Protein AF-A0AA88R1N1-F1 (afdb_monomer)

Nearest PDB structures (foldseek):
  8i03-assembly1_H  TM=3.613E-01  e=2.216E+00  Schizosaccharomyces pombe
  6vjf-assembly2_C  TM=3.158E-01  e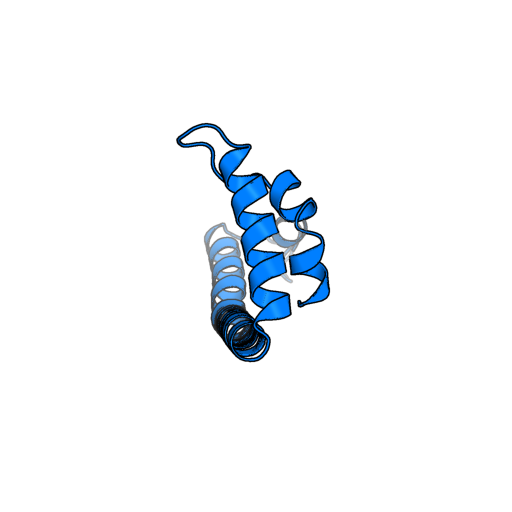=5.637E+00  Thermochaetoides thermophila DSM 1495
  6def-assembly3_C  TM=3.763E-01  e=8.714E+00  Thermochaetoides thermophila DSM 1495
  2x0l-assembly1_A  TM=2.684E-01  e=5.637E+00  Homo sapiens

Mean predicted aligned error: 12.11 Å

Radius of gyration: 19.13 Å; Cα contacts (8 Å, |Δi|>4): 27; chains: 1; bounding box: 47×30×38 Å

Organism: NCBI:txid112253

Secondary structure (DSSP, 8-state):
--STTT---TT-PPPPHHHHHHHHHHHHHHHHHHHHHHHHHHHHHHHH-HHHHHHHHHHHHHHHHTSPTTPPPPHHHHHH-HHHHHH-

Solvent-accessible surface area (backbone atoms only — not comparable to full-atom values): 5318 Å² total; per-residue (Å²): 133,66,64,78,78,66,54,56,47,100,81,72,41,79,66,51,67,68,58,53,52,50,52,54,47,51,53,50,59,66,42,45,63,56,51,53,48,51,53,50,49,51,55,50,53,36,72,77,33,61,76,58,34,52,52,37,50,49,52,52,48,54,55,57,68,74,44,60,95,90,59,74,90,47,74,72,54,63,72,64,41,62,62,54,62,73,75,102

InterPro domains:
  IPR036396 Cytochrome P450 superfamily [G3DSA:1.10.630.10] (1-88)
  IPR036396 Cytochrome P450 superfamily [SSF48264] (4-87)

Sequence (88 aa):
MSQVLLTTDENRRVLNELNVARHLFGVVDGSYSSIASALTFIIKYLSELPHVYDEVLREQTEIANSKEQHEMLAWEDIRKMKYFWNVS

Structure (mmCIF, N/CA/C/O backbone):
data_AF-A0AA88R1N1-F1
#
_entry.id   AF-A0AA88R1N1-F1
#
loop_
_atom_site.group_PDB
_atom_site.id
_atom_site.type_symbol
_atom_site.label_atom_id
_atom_site.label_alt_id
_atom_site.label_comp_id
_atom_site.label_asym_id
_atom_site.label_entity_id
_atom_site.label_seq_id
_atom_site.pdbx_PDB_ins_code
_atom_site.Cartn_x
_atom_site.Cartn_y
_atom_site.Cartn_z
_atom_site.occupancy
_atom_site.B_iso_or_equiv
_atom_site.auth_seq_id
_atom_site.auth_comp_id
_atom_site.auth_asym_id
_atom_site.auth_atom_id
_atom_site.pdbx_PDB_model_num
ATOM 1 N N . MET A 1 1 ? 16.982 1.937 -6.145 1.00 43.41 1 MET A N 1
ATOM 2 C CA . MET A 1 1 ? 17.092 2.956 -7.216 1.00 43.41 1 MET A CA 1
ATOM 3 C C . MET A 1 1 ? 18.527 3.239 -7.688 1.00 43.41 1 MET A C 1
ATOM 5 O O . MET A 1 1 ? 18.675 3.978 -8.646 1.00 43.41 1 MET A O 1
ATOM 9 N N . SER A 1 2 ? 19.581 2.627 -7.123 1.00 49.88 2 SER A N 1
ATOM 10 C CA . SER A 1 2 ? 20.961 2.804 -7.622 1.00 49.88 2 SER A CA 1
ATOM 11 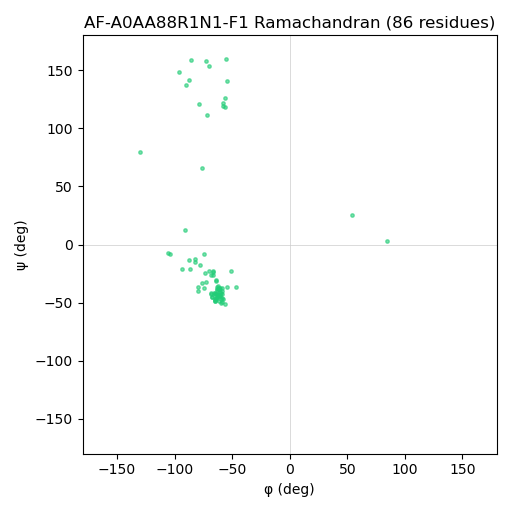C C . SER A 1 2 ? 21.422 1.749 -8.640 1.00 49.88 2 SER A C 1
ATOM 13 O O . SER A 1 2 ? 22.339 2.015 -9.405 1.00 49.88 2 SER A O 1
ATOM 15 N N . GLN A 1 3 ? 20.798 0.564 -8.696 1.00 56.53 3 GLN A N 1
ATOM 16 C CA . GLN A 1 3 ? 21.287 -0.527 -9.555 1.00 56.53 3 GLN A CA 1
ATOM 17 C C . GLN A 1 3 ? 21.042 -0.307 -11.056 1.00 56.53 3 GLN A C 1
ATOM 19 O O . GLN A 1 3 ? 21.893 -0.671 -11.858 1.00 56.53 3 GLN A O 1
ATOM 24 N N . VAL A 1 4 ? 19.948 0.362 -11.437 1.00 59.34 4 VAL A N 1
ATOM 25 C CA . VAL A 1 4 ? 19.628 0.673 -12.849 1.00 59.34 4 VAL A CA 1
ATOM 26 C C . VAL A 1 4 ? 20.610 1.687 -13.458 1.00 59.34 4 VAL A C 1
ATOM 28 O O . VAL A 1 4 ? 20.851 1.679 -14.660 1.00 59.34 4 VAL A O 1
ATOM 31 N N . LEU A 1 5 ? 21.224 2.538 -12.628 1.00 52.44 5 LEU A N 1
ATOM 32 C CA . LEU A 1 5 ? 22.246 3.503 -13.056 1.00 52.44 5 LEU A CA 1
ATOM 33 C C . LEU A 1 5 ? 23.625 2.862 -13.274 1.00 52.44 5 LEU A C 1
ATOM 35 O O . LEU A 1 5 ? 24.482 3.467 -13.911 1.00 52.44 5 LEU A O 1
ATOM 39 N N . LEU A 1 6 ? 23.851 1.658 -12.738 1.00 56.34 6 LEU A N 1
ATOM 40 C CA . LEU A 1 6 ? 25.146 0.970 -12.759 1.00 56.34 6 LEU A CA 1
ATOM 41 C C . LEU A 1 6 ? 25.196 -0.197 -13.754 1.00 56.34 6 LEU A C 1
ATOM 43 O O . LEU A 1 6 ? 26.267 -0.760 -13.983 1.00 56.34 6 LEU A O 1
ATOM 47 N N . THR A 1 7 ? 24.070 -0.566 -14.366 1.00 55.19 7 THR A N 1
ATOM 48 C CA . THR A 1 7 ? 24.042 -1.568 -15.435 1.00 55.19 7 THR A CA 1
ATOM 49 C C . THR A 1 7 ? 24.652 -0.984 -16.705 1.00 55.19 7 THR A C 1
ATOM 51 O O . THR A 1 7 ? 24.102 -0.076 -17.321 1.00 55.19 7 THR A O 1
ATOM 54 N N . THR A 1 8 ? 25.818 -1.490 -17.091 1.00 57.81 8 THR A N 1
ATOM 55 C CA . THR A 1 8 ? 26.423 -1.224 -18.398 1.00 57.81 8 THR A CA 1
ATOM 56 C C . THR A 1 8 ? 25.900 -2.247 -19.401 1.00 57.81 8 THR A C 1
ATOM 58 O O . THR A 1 8 ? 25.710 -3.410 -19.053 1.00 57.81 8 THR A O 1
ATOM 61 N N . ASP A 1 9 ? 25.640 -1.804 -20.633 1.00 59.19 9 ASP A N 1
ATOM 62 C CA . ASP A 1 9 ? 25.354 -2.696 -21.767 1.00 59.19 9 ASP A CA 1
ATOM 63 C C . ASP A 1 9 ? 26.502 -3.713 -21.946 1.00 59.19 9 ASP A C 1
ATOM 65 O O . ASP A 1 9 ? 27.633 -3.462 -21.520 1.00 59.19 9 ASP A O 1
ATOM 69 N N . GLU A 1 10 ? 26.245 -4.828 -22.629 1.00 61.31 10 GLU A N 1
ATOM 70 C CA . GLU A 1 10 ? 27.222 -5.859 -23.013 1.00 61.31 10 GLU A CA 1
ATOM 71 C C . GLU A 1 10 ? 28.451 -5.253 -23.726 1.00 61.31 10 GLU A C 1
ATOM 73 O O . GLU A 1 10 ? 29.559 -5.785 -23.664 1.00 61.31 10 GLU A O 1
ATOM 78 N N . ASN A 1 11 ? 28.285 -4.060 -24.311 1.00 58.34 11 ASN A N 1
ATOM 79 C CA . ASN A 1 11 ? 29.331 -3.254 -24.944 1.00 58.34 11 ASN A CA 1
ATOM 80 C C . ASN A 1 11 ? 30.033 -2.234 -24.017 1.00 58.34 11 ASN A C 1
ATOM 82 O O . ASN A 1 11 ? 30.717 -1.334 -24.511 1.00 58.34 11 ASN A O 1
ATOM 86 N N . ARG A 1 12 ? 29.855 -2.316 -22.688 1.00 54.16 12 ARG A N 1
ATOM 87 C CA . ARG A 1 12 ? 30.381 -1.375 -21.669 1.00 54.16 12 ARG A CA 1
ATOM 88 C C . ARG A 1 12 ? 30.010 0.098 -21.903 1.00 54.16 12 ARG A C 1
ATOM 90 O O . ARG A 1 12 ? 30.719 1.001 -21.458 1.00 54.16 12 ARG A O 1
ATOM 97 N N . ARG A 1 13 ? 28.904 0.367 -22.600 1.00 57.88 13 ARG A N 1
ATOM 98 C CA . ARG A 1 13 ? 28.424 1.735 -22.841 1.00 57.88 13 ARG A CA 1
ATOM 99 C C . ARG A 1 13 ? 27.477 2.165 -21.726 1.00 57.88 13 ARG A C 1
ATOM 101 O O . ARG A 1 13 ? 26.628 1.387 -21.292 1.00 57.88 13 ARG A O 1
ATOM 108 N N . VAL A 1 14 ? 27.637 3.410 -21.277 1.00 56.78 14 VAL A N 1
ATOM 109 C CA . VAL A 1 14 ? 26.697 4.078 -20.368 1.00 56.78 14 VAL A CA 1
ATOM 110 C C . VAL A 1 14 ? 25.318 4.057 -21.031 1.00 56.78 14 VAL A C 1
ATOM 112 O O . VAL A 1 14 ? 25.191 4.452 -22.193 1.00 56.78 14 VAL A O 1
ATOM 115 N N . LEU A 1 15 ? 24.303 3.547 -20.328 1.00 59.06 15 LEU A N 1
ATOM 116 C CA . LEU A 1 15 ? 22.928 3.526 -20.822 1.00 59.06 15 LEU A CA 1
ATOM 117 C C . LEU A 1 15 ? 22.501 4.957 -21.173 1.00 59.06 15 LEU A C 1
ATOM 119 O O . LEU A 1 15 ? 22.466 5.828 -20.309 1.00 59.06 15 LEU A O 1
ATOM 123 N N . ASN A 1 16 ? 22.173 5.194 -22.446 1.00 70.88 16 ASN A N 1
ATOM 124 C CA . ASN A 1 16 ? 21.530 6.433 -22.881 1.00 70.88 16 ASN A CA 1
ATOM 125 C C . ASN A 1 16 ? 20.248 6.638 -22.050 1.00 70.88 16 ASN A C 1
ATOM 127 O O . ASN A 1 16 ? 19.530 5.668 -21.796 1.00 70.88 16 ASN A O 1
ATOM 131 N N . GLU A 1 17 ? 19.948 7.874 -21.650 1.00 68.25 17 GLU A N 1
ATOM 132 C CA . GLU A 1 17 ? 18.768 8.252 -20.859 1.00 68.25 17 GLU A CA 1
ATOM 133 C C . GLU A 1 17 ? 17.471 7.628 -21.403 1.00 68.25 17 GLU A C 1
ATOM 135 O O . GLU A 1 17 ? 16.633 7.153 -20.639 1.00 68.25 17 GLU A O 1
ATOM 140 N N . LEU A 1 18 ? 17.349 7.511 -22.730 1.00 73.31 18 LEU A N 1
ATOM 141 C CA . LEU A 1 18 ? 16.223 6.855 -23.405 1.00 73.31 18 LEU A CA 1
ATOM 142 C C . LEU A 1 18 ? 16.080 5.359 -23.052 1.00 73.31 18 LEU A C 1
ATOM 144 O O . LEU A 1 18 ? 14.972 4.839 -22.926 1.00 73.31 18 LEU A O 1
ATOM 148 N N . ASN A 1 19 ? 17.194 4.646 -22.896 1.00 70.44 19 ASN A N 1
ATOM 149 C CA . ASN A 1 19 ? 17.192 3.230 -22.529 1.00 70.44 19 ASN A CA 1
ATOM 150 C C . ASN A 1 19 ? 16.895 3.035 -21.038 1.00 70.44 19 ASN A C 1
ATOM 152 O O . ASN A 1 19 ? 16.224 2.063 -20.688 1.00 70.44 19 ASN A O 1
ATOM 156 N N . VAL A 1 20 ? 17.331 3.971 -20.187 1.00 74.38 20 VAL A N 1
ATOM 157 C CA . VAL A 1 20 ? 16.959 4.011 -18.763 1.00 74.38 20 VAL A CA 1
ATOM 158 C C . VAL A 1 20 ? 15.458 4.261 -18.619 1.00 74.38 20 VAL A C 1
ATOM 160 O O . VAL A 1 20 ? 14.773 3.500 -17.939 1.00 74.38 20 VAL A O 1
ATOM 163 N N . ALA A 1 21 ? 14.924 5.264 -19.321 1.00 74.94 21 ALA A N 1
ATOM 164 C CA . ALA A 1 21 ? 13.499 5.579 -19.317 1.00 74.94 21 ALA A CA 1
ATOM 165 C C . ALA A 1 21 ? 12.647 4.399 -19.808 1.00 74.94 21 ALA A C 1
ATOM 167 O O . ALA A 1 21 ? 11.635 4.073 -19.191 1.00 74.94 21 ALA A O 1
ATOM 168 N N . ARG A 1 22 ? 13.081 3.699 -20.867 1.00 73.50 22 ARG A N 1
ATOM 169 C CA . ARG A 1 22 ? 12.385 2.508 -21.377 1.00 73.50 22 ARG A CA 1
ATOM 170 C C . ARG A 1 22 ? 12.376 1.356 -20.371 1.00 73.50 22 ARG A C 1
ATOM 172 O O . ARG A 1 22 ? 11.343 0.717 -20.211 1.00 73.50 22 ARG A O 1
ATOM 179 N N . HIS A 1 23 ? 13.495 1.095 -19.694 1.00 73.62 23 HIS A N 1
ATOM 180 C CA . HIS A 1 23 ? 13.549 0.067 -18.651 1.00 73.62 23 HIS A CA 1
ATOM 181 C C . HIS A 1 23 ? 12.628 0.403 -17.478 1.00 73.62 23 HIS A C 1
ATOM 183 O O . HIS A 1 23 ? 11.875 -0.455 -17.028 1.00 73.62 23 HIS A O 1
ATOM 189 N N . LEU A 1 24 ? 12.643 1.656 -17.015 1.00 75.75 24 LEU A N 1
ATOM 190 C CA . LEU A 1 24 ? 11.749 2.110 -15.9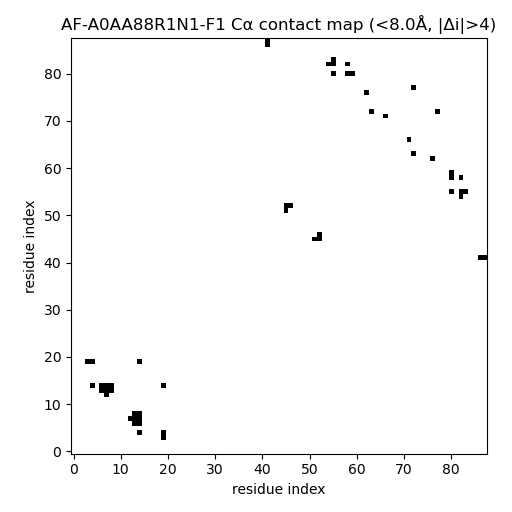49 1.00 75.75 24 LEU A CA 1
ATOM 191 C C . LEU A 1 24 ? 10.281 1.982 -16.360 1.00 75.75 24 LEU A C 1
ATOM 193 O O . LEU A 1 24 ? 9.479 1.461 -15.591 1.00 75.75 24 LEU A O 1
ATOM 197 N N . PHE A 1 25 ? 9.943 2.386 -17.584 1.00 76.75 25 PHE A N 1
ATOM 198 C CA . PHE A 1 25 ? 8.588 2.252 -18.106 1.00 76.75 25 PHE A CA 1
ATOM 199 C C . PHE A 1 25 ? 8.155 0.784 -18.200 1.00 76.75 25 PHE A C 1
ATOM 201 O O . PHE A 1 25 ? 7.058 0.458 -17.771 1.00 76.75 25 PHE A O 1
ATOM 208 N N . GLY A 1 26 ? 9.026 -0.115 -18.670 1.00 76.75 26 GLY A N 1
ATOM 209 C CA . GLY A 1 26 ? 8.735 -1.552 -18.724 1.00 76.75 26 GLY A CA 1
ATOM 210 C C . GLY A 1 26 ? 8.498 -2.179 -17.346 1.00 76.75 26 GLY A C 1
ATOM 211 O O . GLY A 1 26 ? 7.632 -3.036 -17.202 1.00 76.75 26 GLY A O 1
ATOM 212 N N . VAL A 1 27 ? 9.214 -1.722 -16.313 1.00 77.56 27 VAL A N 1
ATOM 213 C CA . VAL A 1 27 ? 8.974 -2.149 -14.923 1.00 77.56 27 VAL A CA 1
ATOM 214 C C . VAL A 1 27 ? 7.631 -1.626 -14.405 1.00 77.56 27 VAL A C 1
ATOM 216 O O . VAL A 1 27 ? 6.887 -2.369 -13.765 1.00 77.56 27 VAL A O 1
ATOM 219 N N . VAL A 1 28 ? 7.295 -0.365 -14.682 1.00 79.06 28 VAL A N 1
ATOM 220 C CA . VAL A 1 28 ? 6.010 0.231 -14.280 1.00 79.06 28 VAL A CA 1
ATOM 221 C C . VAL A 1 28 ? 4.843 -0.464 -14.982 1.00 79.06 28 VAL A C 1
ATOM 223 O O . VAL A 1 28 ? 3.903 -0.890 -14.320 1.00 79.06 28 VAL A O 1
ATOM 226 N N . ASP A 1 29 ? 4.927 -0.643 -16.296 1.00 74.44 29 ASP A N 1
ATOM 227 C CA . ASP A 1 29 ? 3.895 -1.296 -17.102 1.00 74.44 29 ASP A CA 1
ATOM 228 C C . ASP A 1 29 ? 3.713 -2.769 -16.701 1.00 74.44 29 ASP A C 1
ATOM 230 O O . ASP A 1 29 ? 2.602 -3.221 -16.420 1.00 74.44 29 ASP A O 1
ATOM 234 N N . GLY A 1 30 ? 4.822 -3.499 -16.533 1.00 79.56 30 GLY A N 1
ATOM 235 C CA . GLY A 1 30 ? 4.799 -4.892 -16.085 1.00 79.56 30 GLY A CA 1
ATOM 236 C C . GLY A 1 30 ? 4.253 -5.075 -14.664 1.00 79.56 30 GLY A C 1
ATOM 237 O O . GLY A 1 30 ? 3.626 -6.094 -14.370 1.00 79.56 30 GLY A O 1
ATOM 238 N N . SER A 1 31 ? 4.444 -4.090 -13.780 1.00 78.44 31 SER A N 1
ATOM 239 C CA . SER A 1 31 ? 3.915 -4.134 -12.410 1.00 78.44 31 SER A CA 1
ATOM 240 C C . SER A 1 31 ? 2.482 -3.617 -12.290 1.00 78.44 31 SER A C 1
ATOM 242 O O . SER A 1 31 ? 1.794 -4.000 -11.345 1.00 78.44 31 SER A O 1
ATOM 244 N N . TYR A 1 32 ? 1.995 -2.818 -13.245 1.00 83.69 32 TYR A N 1
ATOM 245 C CA . TYR A 1 32 ? 0.674 -2.190 -13.185 1.00 83.69 32 TYR A CA 1
ATOM 246 C C . TYR A 1 32 ? -0.457 -3.207 -12.999 1.00 83.69 32 TYR A C 1
ATOM 248 O O . TYR A 1 32 ? -1.260 -3.084 -12.074 1.00 83.69 32 TYR A O 1
ATOM 256 N N . SER A 1 33 ? -0.492 -4.250 -13.832 1.00 77.44 33 SER A N 1
ATOM 257 C CA . SER A 1 33 ? -1.526 -5.294 -13.759 1.00 77.44 33 SER A CA 1
ATOM 258 C C . SER A 1 33 ? -1.486 -6.071 -12.436 1.00 77.44 33 SER A C 1
ATOM 260 O O . SER A 1 33 ? -2.533 -6.361 -11.852 1.00 77.44 33 SER A O 1
ATOM 262 N N . SER A 1 34 ? -0.284 -6.348 -11.925 1.00 80.50 34 SER A N 1
ATOM 263 C CA . SER A 1 34 ? -0.071 -7.031 -10.643 1.00 80.50 34 SER A CA 1
ATOM 264 C C . SER A 1 34 ? -0.521 -6.169 -9.459 1.00 80.50 34 SER A C 1
ATOM 266 O O . SER A 1 34 ? -1.239 -6.655 -8.587 1.00 80.50 34 SER A O 1
ATOM 268 N N . ILE A 1 35 ? -0.164 -4.878 -9.452 1.00 79.00 35 ILE A N 1
ATOM 269 C CA . ILE A 1 35 ? -0.564 -3.916 -8.414 1.00 79.00 35 ILE A CA 1
ATOM 270 C C . ILE A 1 35 ? -2.083 -3.722 -8.425 1.00 79.00 35 ILE A C 1
ATOM 272 O O . ILE A 1 35 ? -2.717 -3.793 -7.374 1.00 79.00 35 ILE A O 1
ATOM 276 N N . ALA A 1 36 ? -2.686 -3.534 -9.602 1.00 79.12 36 ALA A N 1
ATOM 277 C CA . ALA A 1 36 ? -4.133 -3.375 -9.738 1.00 79.12 36 ALA A CA 1
ATOM 278 C C . ALA A 1 36 ? -4.897 -4.612 -9.238 1.00 79.12 36 ALA A C 1
ATOM 280 O O . ALA A 1 36 ? -5.909 -4.485 -8.544 1.00 79.12 36 ALA A O 1
ATOM 281 N N . SER A 1 37 ? -4.387 -5.810 -9.538 1.00 80.44 37 SER A N 1
ATOM 282 C CA . SER A 1 37 ? -4.969 -7.066 -9.057 1.00 80.44 37 SER A CA 1
ATOM 283 C C . SER A 1 37 ? -4.866 -7.181 -7.535 1.00 80.44 37 SER A C 1
ATOM 285 O O . SER A 1 37 ? -5.872 -7.447 -6.883 1.00 80.44 37 SER A O 1
ATOM 287 N N . ALA A 1 38 ? -3.691 -6.915 -6.955 1.00 78.44 38 ALA A N 1
ATOM 288 C CA . ALA A 1 38 ? -3.490 -6.937 -5.506 1.00 78.44 38 ALA A CA 1
ATOM 289 C C . ALA A 1 38 ? -4.412 -5.941 -4.781 1.00 78.44 38 ALA A C 1
ATOM 291 O O . ALA A 1 38 ? -5.090 -6.319 -3.830 1.00 78.44 38 ALA A O 1
ATOM 292 N N . LEU A 1 39 ? -4.524 -4.704 -5.279 1.00 80.69 39 LEU A N 1
ATOM 293 C CA . LEU A 1 39 ? -5.453 -3.702 -4.741 1.00 80.69 39 LEU A CA 1
ATOM 294 C C . LEU A 1 39 ? -6.907 -4.179 -4.802 1.00 80.69 39 LEU A C 1
ATOM 296 O O . LEU A 1 39 ? -7.652 -4.026 -3.837 1.00 80.69 39 LEU A O 1
ATOM 300 N N . THR A 1 40 ? -7.301 -4.802 -5.913 1.00 81.06 40 THR A N 1
ATOM 301 C CA . THR A 1 40 ? -8.649 -5.363 -6.070 1.00 81.06 40 THR A CA 1
ATOM 302 C C . THR A 1 40 ? -8.912 -6.469 -5.047 1.00 81.06 40 THR A C 1
ATOM 304 O O . THR A 1 40 ? -9.984 -6.498 -4.443 1.00 81.06 40 THR A O 1
ATOM 307 N N . PHE A 1 41 ? -7.938 -7.352 -4.805 1.00 81.75 41 PHE A N 1
ATOM 308 C CA . PHE A 1 41 ? -8.049 -8.395 -3.784 1.00 81.75 41 PHE A CA 1
ATOM 309 C C . PHE A 1 41 ? -8.126 -7.826 -2.369 1.00 81.75 41 PHE A C 1
ATOM 311 O O . PHE A 1 41 ? -8.962 -8.289 -1.602 1.00 81.75 41 PHE A O 1
ATOM 318 N N . ILE A 1 42 ? -7.330 -6.805 -2.042 1.00 80.94 42 ILE A N 1
ATOM 319 C CA . ILE A 1 42 ? -7.381 -6.131 -0.737 1.00 80.94 42 ILE A CA 1
ATOM 320 C C . ILE A 1 42 ? -8.772 -5.527 -0.508 1.00 80.94 42 ILE A C 1
ATOM 322 O O . ILE A 1 42 ? -9.398 -5.797 0.514 1.00 80.94 42 ILE A O 1
ATOM 326 N N . ILE A 1 43 ? -9.300 -4.770 -1.477 1.00 80.69 43 ILE A N 1
ATOM 327 C CA . ILE A 1 43 ? -10.638 -4.162 -1.373 1.00 80.69 43 ILE A CA 1
ATOM 328 C C . ILE A 1 43 ? -11.715 -5.243 -1.223 1.00 80.69 43 ILE A C 1
ATOM 330 O O . ILE A 1 43 ? -12.598 -5.123 -0.373 1.00 80.69 43 ILE A O 1
ATOM 334 N N . LYS A 1 44 ? -11.628 -6.321 -2.010 1.00 82.50 44 LYS A N 1
ATOM 335 C CA . LYS A 1 44 ? -12.560 -7.448 -1.919 1.00 82.50 44 LYS A CA 1
ATOM 336 C C . LYS A 1 44 ? -12.498 -8.125 -0.546 1.00 82.50 44 LYS A C 1
ATOM 338 O O . LYS A 1 44 ? -13.537 -8.317 0.075 1.00 82.50 44 LYS A O 1
ATOM 343 N N . TYR A 1 45 ? -11.307 -8.447 -0.054 1.00 81.31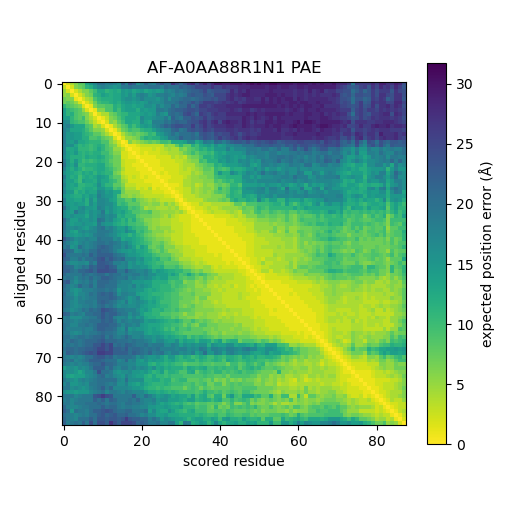 45 TYR A N 1
ATOM 344 C CA . TYR A 1 45 ? -11.111 -9.122 1.230 1.00 81.31 45 TYR A CA 1
ATOM 345 C C . TYR A 1 45 ? -11.635 -8.288 2.404 1.00 81.31 45 TYR A C 1
ATOM 347 O O . TYR A 1 45 ? -12.349 -8.800 3.264 1.00 81.31 45 TYR A O 1
ATOM 355 N N . LEU A 1 46 ? -11.364 -6.981 2.397 1.00 79.81 46 LEU A N 1
ATOM 356 C CA . LEU A 1 46 ? -11.900 -6.060 3.396 1.00 79.81 46 LEU A CA 1
ATOM 357 C C . LEU A 1 46 ? -13.435 -5.986 3.342 1.00 79.81 46 LEU A C 1
ATOM 359 O O . LEU A 1 46 ? -14.077 -5.939 4.387 1.00 79.81 46 LEU A O 1
ATOM 363 N N . SER A 1 47 ? -14.037 -6.046 2.149 1.00 79.94 47 SER A N 1
ATOM 364 C CA . SER A 1 47 ? -15.502 -6.051 2.007 1.00 79.94 47 SER A CA 1
ATOM 365 C C . SER A 1 47 ? -16.175 -7.312 2.569 1.00 79.94 47 SER A C 1
ATOM 367 O O . SER A 1 47 ? -17.332 -7.260 2.982 1.00 79.94 47 SER A O 1
ATOM 369 N N . GLU A 1 48 ? -15.454 -8.435 2.621 1.00 84.44 48 GLU A N 1
ATOM 370 C CA . GLU A 1 48 ? -15.946 -9.715 3.144 1.00 84.44 48 GLU A CA 1
ATOM 371 C C . GLU A 1 48 ? -15.740 -9.844 4.669 1.00 84.44 48 GLU A C 1
ATOM 373 O O . GLU A 1 48 ? -16.339 -10.715 5.303 1.00 84.44 48 GLU A O 1
ATOM 378 N N . LEU A 1 49 ? -14.935 -8.963 5.280 1.00 84.81 49 LEU A N 1
ATOM 379 C CA . LEU A 1 49 ? -14.566 -8.991 6.699 1.00 84.81 49 LEU A CA 1
ATOM 380 C C . LEU A 1 49 ? -14.780 -7.619 7.368 1.00 84.81 49 LEU A C 1
ATOM 382 O O . LEU A 1 49 ? -13.816 -6.892 7.619 1.00 84.81 49 LEU A O 1
ATOM 386 N N . PRO A 1 50 ? -16.027 -7.270 7.735 1.00 81.25 50 PRO A N 1
ATOM 387 C CA . PRO A 1 50 ? -16.370 -5.938 8.242 1.00 81.25 50 PRO A CA 1
ATOM 388 C C . PRO A 1 50 ? -15.586 -5.539 9.500 1.00 81.25 50 PRO A C 1
ATOM 390 O O . PRO A 1 50 ? -15.118 -4.413 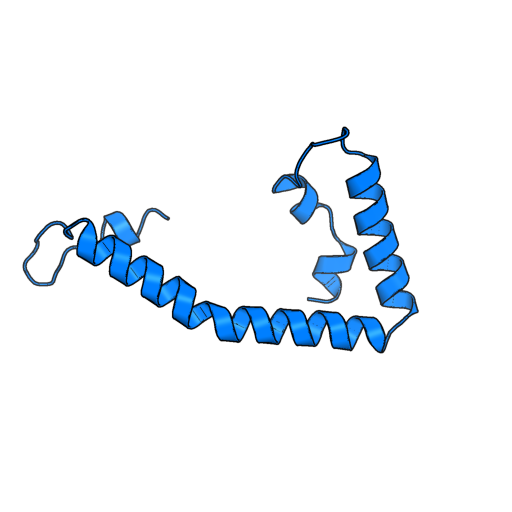9.596 1.00 81.25 50 PRO A O 1
ATOM 393 N N . HIS A 1 51 ? -15.328 -6.476 10.418 1.00 81.94 51 HIS A N 1
ATOM 394 C CA . HIS A 1 51 ? -14.526 -6.198 11.618 1.00 81.94 51 HIS A CA 1
ATOM 395 C C . HIS A 1 51 ? -13.069 -5.827 11.285 1.00 81.94 51 HIS A C 1
ATOM 397 O O . HIS A 1 51 ? -12.424 -5.077 12.010 1.00 81.94 51 HIS A O 1
ATOM 403 N N . VAL A 1 52 ? -12.519 -6.378 10.205 1.00 80.62 52 VAL A N 1
ATOM 40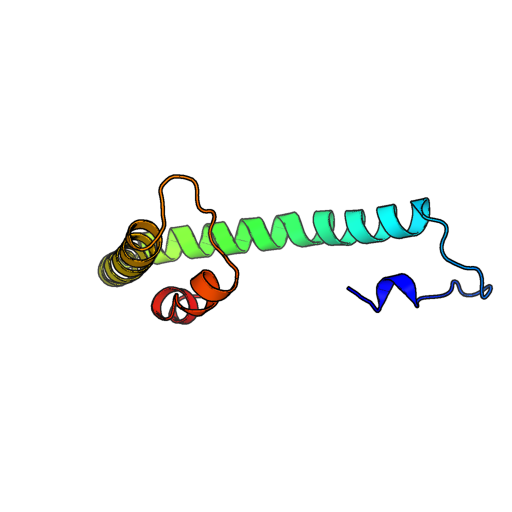4 C CA . VAL A 1 52 ? -11.149 -6.091 9.769 1.00 80.62 52 VAL A CA 1
ATOM 405 C C . VAL A 1 52 ? -11.106 -4.763 9.016 1.00 80.62 52 VAL A C 1
ATOM 407 O O . VAL A 1 52 ? -10.196 -3.964 9.226 1.00 80.62 52 VAL A O 1
ATOM 410 N N . TYR A 1 53 ? -12.118 -4.500 8.188 1.00 83.25 53 TYR A N 1
ATOM 411 C CA . TYR A 1 53 ? -12.302 -3.211 7.532 1.00 83.25 53 TYR A CA 1
ATOM 412 C C . TYR A 1 53 ? -12.410 -2.059 8.534 1.00 83.25 53 TYR A C 1
ATOM 414 O O . TYR A 1 53 ? -11.710 -1.064 8.371 1.00 83.25 53 TYR A O 1
ATOM 422 N N . ASP A 1 54 ? -13.213 -2.207 9.588 1.00 85.00 54 ASP A N 1
ATOM 423 C CA . ASP A 1 54 ? -13.406 -1.163 10.599 1.00 85.00 54 ASP A CA 1
ATOM 424 C C . ASP A 1 54 ? -12.097 -0.813 11.325 1.00 85.00 54 ASP A C 1
ATOM 426 O O . ASP A 1 54 ? -11.809 0.359 11.574 1.00 85.00 54 ASP A O 1
ATOM 430 N N . GLU A 1 55 ? -11.261 -1.814 11.609 1.00 85.75 55 GLU A N 1
AT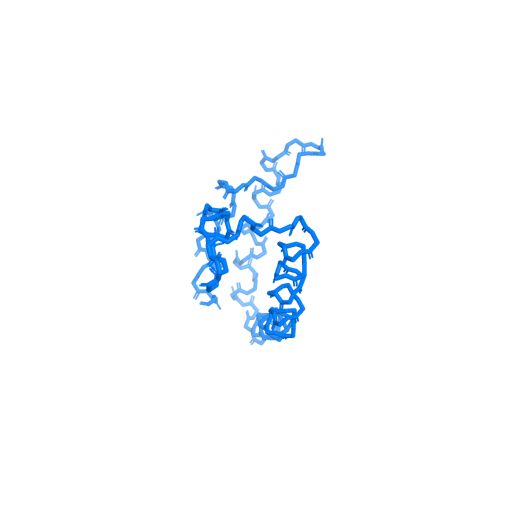OM 431 C CA . GLU A 1 55 ? -9.947 -1.627 12.232 1.00 85.75 55 GLU A CA 1
ATOM 432 C C . GLU A 1 5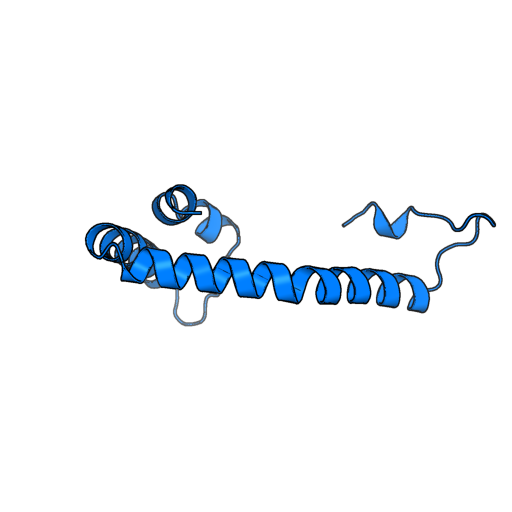5 ? -8.960 -0.896 11.310 1.00 85.75 55 GLU A C 1
ATOM 434 O O . GLU A 1 55 ? -8.302 0.059 11.733 1.00 85.75 55 GLU A O 1
ATOM 439 N N . VAL A 1 56 ? -8.902 -1.284 10.032 1.00 84.12 56 VAL A N 1
ATOM 440 C CA . VAL A 1 56 ? -8.066 -0.611 9.023 1.00 84.12 56 VAL A CA 1
ATOM 441 C C . VAL A 1 56 ? -8.553 0.819 8.773 1.00 84.12 56 VAL A C 1
ATOM 443 O O . VAL A 1 56 ? -7.744 1.743 8.685 1.00 84.12 56 VAL A O 1
ATOM 446 N N . LEU A 1 57 ? -9.868 1.029 8.696 1.00 86.06 57 LEU A N 1
ATOM 447 C CA . LEU A 1 57 ? -10.464 2.347 8.493 1.00 86.06 57 LEU A CA 1
ATOM 448 C C . LEU A 1 57 ? -10.187 3.270 9.681 1.00 86.06 57 LEU A C 1
ATOM 450 O O . LEU A 1 57 ? -9.841 4.438 9.481 1.00 86.06 57 LEU A O 1
ATOM 454 N N . ARG A 1 58 ? -10.303 2.756 10.911 1.00 86.94 58 ARG A N 1
ATOM 455 C CA . ARG A 1 58 ? -9.957 3.501 12.124 1.00 86.94 58 ARG A CA 1
ATOM 456 C C . ARG A 1 58 ? -8.499 3.942 12.089 1.00 86.94 58 ARG A C 1
ATOM 458 O O . ARG A 1 58 ? -8.227 5.125 12.268 1.00 86.94 58 ARG A O 1
ATOM 465 N N . GLU A 1 59 ? -7.584 3.026 11.789 1.00 86.25 59 GLU A N 1
ATOM 466 C CA . GLU A 1 59 ? -6.148 3.309 11.705 1.00 86.25 59 GLU A CA 1
ATOM 467 C C . GLU A 1 59 ? -5.823 4.379 10.646 1.00 86.25 59 GLU A C 1
ATOM 469 O O . GLU A 1 59 ? -5.109 5.344 10.926 1.00 86.25 59 GLU A O 1
ATOM 474 N N . GLN A 1 60 ? -6.388 4.261 9.440 1.00 84.94 60 GLN A N 1
ATOM 475 C CA . GLN A 1 60 ? -6.197 5.254 8.378 1.00 84.94 60 GLN A CA 1
ATOM 476 C C . GLN A 1 60 ? -6.761 6.627 8.761 1.00 84.94 60 GLN A C 1
ATOM 478 O O . GLN A 1 60 ? -6.137 7.652 8.483 1.00 84.94 60 GLN A O 1
ATOM 483 N N . THR A 1 61 ? -7.915 6.650 9.430 1.00 86.25 61 THR A N 1
ATOM 484 C CA . THR A 1 61 ? -8.571 7.880 9.889 1.00 86.25 61 THR A CA 1
ATOM 485 C C . THR A 1 61 ? -7.778 8.558 11.007 1.00 86.25 61 THR A C 1
ATOM 487 O O . THR A 1 61 ? -7.614 9.774 10.985 1.00 86.25 61 THR A O 1
ATOM 490 N N . GLU A 1 62 ? -7.236 7.800 11.962 1.00 87.94 62 GLU A N 1
ATOM 491 C CA . GLU A 1 62 ? -6.367 8.326 13.024 1.00 87.94 62 GLU A CA 1
ATOM 492 C C . GLU A 1 62 ? -5.105 8.976 12.450 1.00 87.94 62 GLU A C 1
ATOM 494 O O . GLU A 1 62 ? -4.741 10.086 12.842 1.00 87.94 62 GLU A O 1
ATOM 499 N N . ILE A 1 63 ? -4.474 8.326 11.468 1.00 85.50 63 ILE A N 1
ATOM 500 C CA . ILE A 1 63 ? -3.306 8.876 10.779 1.00 85.50 63 ILE A CA 1
ATOM 501 C C . ILE A 1 63 ? -3.686 10.140 10.006 1.00 85.50 63 ILE A C 1
ATOM 503 O O . ILE A 1 63 ? -3.004 11.152 10.149 1.00 85.50 63 ILE A O 1
ATOM 507 N N . ALA A 1 64 ? -4.780 10.122 9.241 1.00 84.56 64 ALA A N 1
ATOM 508 C CA . ALA A 1 64 ? -5.242 11.286 8.488 1.00 84.56 64 ALA A CA 1
ATOM 509 C C . ALA A 1 64 ? -5.595 12.476 9.397 1.00 84.56 64 ALA A C 1
ATOM 511 O O . ALA A 1 64 ? -5.268 13.611 9.071 1.00 84.56 64 ALA A O 1
ATOM 512 N N . ASN A 1 65 ? -6.199 12.224 10.560 1.00 85.81 65 ASN A N 1
ATOM 513 C CA . ASN A 1 65 ? -6.539 13.264 11.533 1.00 85.81 65 ASN A CA 1
ATOM 514 C C . ASN A 1 65 ? -5.318 13.817 12.278 1.00 85.81 65 ASN A C 1
ATOM 516 O O . ASN A 1 65 ? -5.363 14.937 12.778 1.00 85.81 65 ASN A O 1
ATOM 520 N N . SER A 1 66 ? -4.232 13.044 12.372 1.00 85.31 66 SER A N 1
ATOM 521 C CA . SER A 1 66 ? -2.965 13.519 12.940 1.00 85.31 66 SER A CA 1
ATOM 522 C C . SER A 1 66 ? -2.198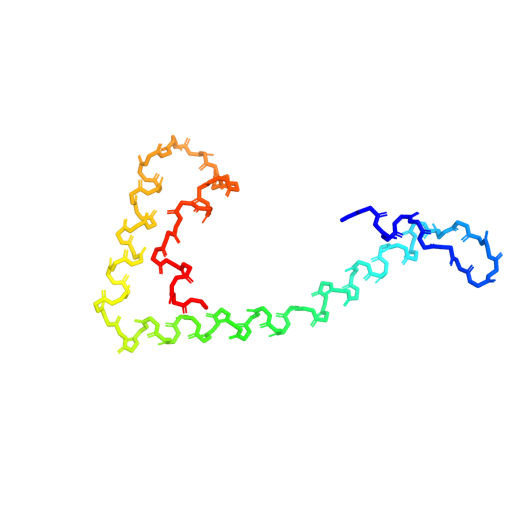 14.466 12.009 1.00 85.31 66 SER A C 1
ATOM 524 O O . SER A 1 66 ? -1.192 15.037 12.427 1.00 85.31 66 SER A O 1
ATOM 526 N N . LYS A 1 67 ? -2.661 14.619 10.761 1.00 85.00 67 LYS A N 1
ATOM 527 C CA . LYS A 1 67 ? -2.039 15.450 9.732 1.00 85.00 67 LYS A CA 1
ATOM 528 C C . LYS A 1 67 ? -2.662 16.830 9.638 1.00 85.00 67 LYS A C 1
ATOM 530 O O . LYS A 1 67 ? -3.866 17.002 9.828 1.00 85.00 67 LYS A O 1
ATOM 535 N N . GLU A 1 68 ? -1.841 17.811 9.278 1.00 84.69 68 GLU A N 1
ATOM 536 C CA . GLU A 1 68 ? -2.359 19.134 8.944 1.00 84.69 68 GLU A CA 1
ATOM 537 C C . GLU A 1 68 ? -3.121 19.108 7.615 1.00 84.69 68 GLU A C 1
ATOM 539 O O . GLU A 1 68 ? -2.877 18.287 6.724 1.00 84.69 68 GLU A O 1
ATOM 544 N N . GLN A 1 69 ? -4.064 20.037 7.460 1.00 72.75 69 GLN A N 1
ATOM 545 C CA . GLN A 1 69 ? -4.810 20.182 6.219 1.00 72.75 69 GLN A CA 1
ATOM 546 C C . GLN A 1 69 ? -3.808 20.440 5.078 1.00 72.75 69 GLN A C 1
ATOM 548 O O . GLN A 1 69 ? -3.082 21.431 5.123 1.00 72.75 69 GLN A O 1
ATOM 553 N N . HIS A 1 70 ? -3.808 19.575 4.054 1.00 75.19 70 HIS A N 1
ATOM 554 C CA . HIS A 1 70 ? -2.884 19.536 2.897 1.00 75.19 70 HIS A CA 1
ATOM 555 C C . HIS A 1 70 ? -1.551 18.796 3.095 1.00 75.19 70 HIS A C 1
ATOM 557 O O . HIS A 1 70 ? -0.750 18.733 2.159 1.00 75.19 70 HIS A O 1
ATOM 563 N N . GLU A 1 71 ? -1.311 18.180 4.249 1.00 80.94 71 GLU A N 1
ATOM 564 C CA . GLU A 1 71 ? -0.153 17.312 4.430 1.00 80.94 71 GLU A CA 1
ATOM 565 C C . GLU A 1 71 ? -0.417 15.929 3.806 1.00 80.94 71 GLU A C 1
ATOM 567 O O . GLU A 1 71 ? -1.369 15.227 4.152 1.00 80.94 71 GLU A O 1
ATOM 572 N N . MET A 1 72 ? 0.425 15.529 2.849 1.00 82.50 72 MET A N 1
ATOM 573 C CA . MET A 1 72 ? 0.344 14.205 2.227 1.00 82.50 72 MET A CA 1
ATOM 574 C C . MET A 1 72 ? 0.831 13.112 3.185 1.00 82.50 72 MET A C 1
ATOM 576 O O . MET A 1 72 ? 1.621 13.363 4.095 1.00 82.50 72 MET A O 1
ATOM 580 N N . LEU A 1 73 ? 0.404 11.870 2.946 1.00 83.56 73 LEU A N 1
ATOM 581 C CA . LEU A 1 73 ? 0.947 10.706 3.646 1.00 83.56 73 LEU A CA 1
ATOM 582 C C . LEU A 1 73 ? 2.461 10.619 3.425 1.00 83.56 73 LEU A C 1
ATOM 584 O O . LEU A 1 73 ? 2.925 10.475 2.292 1.00 83.56 73 LEU A O 1
ATOM 588 N N . ALA A 1 74 ? 3.226 10.688 4.515 1.00 86.12 74 ALA A N 1
ATOM 589 C CA . ALA A 1 74 ? 4.655 10.442 4.474 1.00 86.12 74 ALA A CA 1
ATOM 590 C C . ALA A 1 74 ? 4.927 8.940 4.608 1.00 86.12 74 ALA A C 1
ATOM 592 O O . ALA A 1 74 ? 4.120 8.176 5.141 1.00 86.12 74 ALA A O 1
ATOM 593 N N . TRP A 1 75 ? 6.110 8.509 4.170 1.00 80.06 75 TRP A N 1
ATOM 594 C CA . TRP A 1 75 ? 6.532 7.110 4.275 1.00 80.06 75 TRP A CA 1
ATOM 595 C C . TRP A 1 75 ? 6.458 6.571 5.713 1.00 80.06 75 TRP A C 1
ATOM 597 O O . TRP A 1 75 ? 6.064 5.427 5.935 1.00 80.06 75 TRP A O 1
ATOM 607 N N . GLU A 1 76 ? 6.768 7.410 6.704 1.00 82.75 76 GLU A N 1
ATOM 608 C CA . GLU A 1 76 ? 6.686 7.028 8.116 1.00 82.75 76 GLU A CA 1
ATOM 609 C C . GLU A 1 76 ? 5.255 6.771 8.593 1.00 82.75 76 GLU A C 1
ATOM 611 O O . GLU A 1 76 ? 5.058 6.014 9.537 1.00 82.75 76 GLU A O 1
ATOM 616 N N . ASP A 1 77 ? 4.247 7.345 7.941 1.00 82.31 77 ASP A N 1
ATOM 617 C CA . ASP A 1 77 ? 2.848 7.121 8.297 1.00 82.31 77 ASP A CA 1
ATOM 618 C C . ASP A 1 77 ? 2.342 5.794 7.739 1.00 82.31 77 ASP A C 1
ATOM 620 O O . ASP A 1 77 ? 1.665 5.050 8.442 1.00 82.31 77 ASP A O 1
ATOM 624 N N . ILE A 1 78 ? 2.789 5.422 6.538 1.00 81.25 78 ILE A N 1
ATOM 625 C CA . ILE A 1 78 ? 2.530 4.097 5.956 1.00 81.25 78 ILE A CA 1
ATOM 626 C C . ILE A 1 78 ? 3.143 3.002 6.849 1.00 81.25 78 ILE A C 1
ATOM 628 O O . ILE A 1 78 ? 2.530 1.967 7.105 1.00 81.25 78 ILE A O 1
ATOM 632 N N . ARG A 1 79 ? 4.329 3.244 7.423 1.00 78.69 79 ARG A N 1
ATOM 633 C CA . ARG A 1 79 ? 4.965 2.311 8.373 1.00 78.69 79 ARG A CA 1
ATOM 634 C C . ARG A 1 79 ? 4.213 2.167 9.698 1.00 78.69 79 ARG A C 1
ATOM 636 O O . ARG A 1 79 ? 4.393 1.158 10.377 1.00 78.69 79 ARG A O 1
ATOM 643 N N . LYS A 1 80 ? 3.390 3.147 10.078 1.00 81.25 80 LYS A N 1
ATOM 644 C CA . LYS A 1 80 ? 2.572 3.100 11.300 1.00 81.25 80 LYS A CA 1
ATOM 645 C C . LYS A 1 80 ? 1.266 2.317 11.120 1.00 81.25 80 LYS A C 1
ATOM 647 O O . LYS A 1 80 ? 0.661 1.995 12.138 1.00 81.25 80 LYS A O 1
ATOM 652 N N . MET A 1 81 ? 0.867 1.980 9.887 1.00 81.75 81 MET A N 1
ATOM 653 C CA . MET A 1 81 ? -0.380 1.263 9.576 1.00 81.75 81 MET A CA 1
ATOM 654 C C . MET A 1 81 ? -0.306 -0.248 9.882 1.00 81.75 81 MET A C 1
ATOM 656 O O . MET A 1 81 ? -0.297 -1.092 8.989 1.00 81.75 81 MET A O 1
ATOM 660 N N . LYS A 1 82 ? -0.171 -0.608 11.160 1.00 76.81 82 LYS A N 1
ATOM 661 C CA . LYS A 1 82 ? 0.058 -1.981 11.642 1.00 76.81 82 LYS A CA 1
ATOM 662 C C . LYS A 1 82 ? -1.062 -2.951 11.269 1.00 76.81 82 LYS A C 1
ATOM 664 O O . LYS A 1 82 ? -0.768 -4.110 10.983 1.00 76.81 82 LYS A O 1
ATOM 669 N N . TYR A 1 83 ? -2.316 -2.510 11.282 1.00 69.19 83 TYR A N 1
ATOM 670 C CA . TYR A 1 83 ? -3.445 -3.363 10.916 1.00 69.19 83 TYR A CA 1
ATOM 671 C C . TYR A 1 83 ? -3.512 -3.586 9.408 1.00 69.19 83 TYR A C 1
ATOM 673 O O . TYR A 1 83 ? -3.749 -4.716 8.988 1.00 69.19 83 TYR A O 1
ATOM 681 N N . PHE A 1 84 ? -3.198 -2.567 8.602 1.00 73.31 84 PHE A N 1
ATOM 682 C CA . PHE A 1 84 ? -3.069 -2.706 7.147 1.00 73.31 84 PHE A CA 1
ATOM 683 C C . PHE A 1 84 ? -2.002 -3.739 6.734 1.00 73.31 84 PHE A C 1
ATOM 685 O O . PHE A 1 84 ? -2.220 -4.537 5.821 1.00 73.31 84 PHE A O 1
ATOM 692 N N . TRP A 1 85 ? -0.865 -3.783 7.435 1.00 74.38 85 TRP A N 1
ATOM 693 C CA . TRP A 1 85 ? 0.192 -4.767 7.159 1.00 74.38 85 TRP A CA 1
ATOM 694 C C . TRP A 1 85 ? -0.185 -6.205 7.533 1.00 74.38 85 TRP A C 1
ATOM 696 O O . TRP A 1 85 ? 0.393 -7.133 6.982 1.00 74.38 85 TRP A O 1
ATOM 706 N N . ASN A 1 86 ? -1.144 -6.404 8.441 1.00 69.25 86 ASN A N 1
ATOM 707 C CA . ASN A 1 86 ? -1.595 -7.741 8.840 1.00 69.25 86 ASN A CA 1
ATOM 708 C C . ASN A 1 86 ? -2.620 -8.355 7.873 1.00 69.25 86 ASN A C 1
ATOM 710 O O . ASN A 1 86 ? -2.891 -9.551 7.963 1.00 69.25 86 ASN A O 1
ATOM 714 N N . VAL A 1 87 ? -3.213 -7.549 6.989 1.00 58.91 87 VAL A N 1
ATOM 715 C CA . VAL A 1 87 ? -4.185 -7.997 5.974 1.00 58.91 87 VAL A CA 1
ATOM 716 C C . VAL A 1 87 ? -3.610 -8.078 4.563 1.00 58.91 87 VAL A C 1
ATOM 718 O O . VAL A 1 87 ? -4.302 -8.563 3.669 1.00 58.91 87 VAL A O 1
ATOM 721 N N . SER A 1 88 ? -2.385 -7.582 4.366 1.00 55.41 88 SER A N 1
ATOM 722 C CA . SER A 1 88 ? -1.666 -7.616 3.086 1.00 55.41 88 SER A CA 1
ATOM 723 C C . SER A 1 88 ? -0.848 -8.892 2.911 1.00 55.41 88 SER A C 1
ATOM 725 O O . SER A 1 88 ? -0.370 -9.438 3.929 1.00 55.41 88 SER A O 1
#

pLDDT: mean 75.33, std 10.56, range [43.41, 87.94]

Foldseek 3Di:
DVVLQVDADPVRDRDDPVNSVVVVVCVCVVCVVVVVVVVVVLVVVCVVPVVLVVLLVVLVVVLVVVDDDPDDDDPVSVVSSVSSVVSD